Protein AF-X1TN69-F1 (afdb_monomer)

Structure (mmCIF, N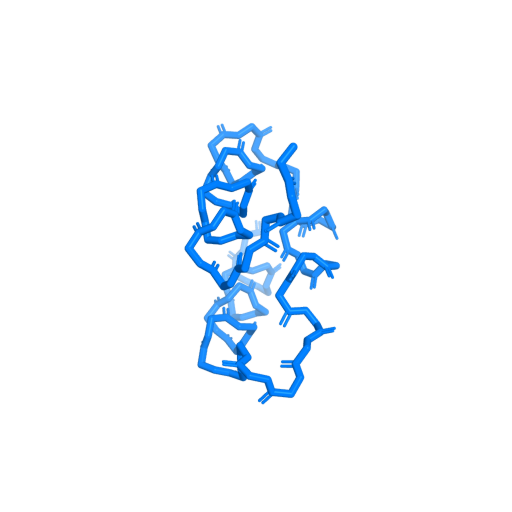/CA/C/O backbone):
data_AF-X1TN69-F1
#
_entry.id   AF-X1TN69-F1
#
loop_
_atom_site.group_PDB
_atom_site.id
_atom_site.type_symbol
_atom_site.label_atom_id
_atom_site.label_alt_id
_atom_site.label_comp_id
_atom_site.label_asym_id
_atom_site.label_entity_id
_atom_site.label_seq_id
_atom_site.pdbx_PDB_ins_code
_atom_site.Cartn_x
_atom_site.Cartn_y
_atom_site.Cartn_z
_atom_site.occupancy
_atom_site.B_iso_or_equiv
_atom_site.auth_seq_id
_atom_site.auth_comp_id
_atom_site.auth_asym_id
_atom_site.auth_atom_id
_atom_site.pdbx_PDB_model_num
ATOM 1 N N . MET A 1 1 ? 12.507 16.654 -1.220 1.00 49.47 1 MET A N 1
ATOM 2 C CA . MET A 1 1 ? 13.410 15.531 -1.563 1.00 49.47 1 MET A CA 1
ATOM 3 C C . MET A 1 1 ? 12.782 14.766 -2.716 1.00 49.47 1 MET A C 1
ATOM 5 O O . MET A 1 1 ? 11.587 14.514 -2.641 1.00 49.47 1 MET A O 1
ATOM 9 N N . LYS A 1 2 ? 13.515 14.461 -3.798 1.00 55.09 2 LYS A N 1
ATOM 10 C CA . LYS A 1 2 ? 13.011 13.584 -4.872 1.00 55.09 2 LYS A CA 1
ATOM 11 C C . LYS A 1 2 ? 12.845 12.183 -4.275 1.00 55.09 2 LYS A C 1
ATOM 13 O O . LYS A 1 2 ? 13.807 11.430 -4.204 1.00 55.09 2 LYS A O 1
ATOM 18 N N . GLY A 1 3 ? 11.669 11.909 -3.718 1.00 64.06 3 GLY A N 1
ATOM 19 C CA . GLY A 1 3 ? 11.379 10.675 -3.001 1.00 64.06 3 GLY A CA 1
ATOM 20 C C . GLY A 1 3 ? 11.391 9.494 -3.961 1.00 64.06 3 GLY A C 1
ATOM 21 O O . GLY A 1 3 ? 10.505 9.385 -4.807 1.00 64.06 3 GLY A O 1
ATOM 22 N N . GLY A 1 4 ? 12.415 8.647 -3.857 1.00 86.00 4 GLY A N 1
ATOM 23 C CA . GLY A 1 4 ? 12.442 7.347 -4.526 1.00 86.00 4 GLY A CA 1
ATOM 24 C C . GLY A 1 4 ? 11.422 6.378 -3.920 1.00 86.00 4 GLY A C 1
ATOM 25 O O . GLY A 1 4 ? 10.587 6.773 -3.103 1.00 86.00 4 GLY A O 1
ATOM 26 N N . VAL A 1 5 ? 11.525 5.097 -4.283 1.00 87.06 5 VAL A N 1
ATOM 27 C CA . VAL A 1 5 ? 10.646 4.011 -3.800 1.00 87.06 5 VAL A CA 1
ATOM 28 C C . VAL A 1 5 ? 10.421 4.067 -2.290 1.00 87.06 5 VAL A C 1
ATOM 30 O O . VAL A 1 5 ? 9.281 4.026 -1.843 1.00 87.06 5 VAL A O 1
ATOM 33 N N . THR A 1 6 ? 11.485 4.250 -1.502 1.00 90.75 6 THR A N 1
ATOM 34 C CA . THR A 1 6 ? 11.410 4.297 -0.033 1.00 90.75 6 THR A CA 1
ATOM 35 C C . THR A 1 6 ? 10.425 5.348 0.466 1.00 90.75 6 THR A C 1
ATOM 37 O O . THR A 1 6 ? 9.566 5.044 1.286 1.00 90.75 6 THR A O 1
ATOM 40 N N . LYS A 1 7 ? 10.488 6.571 -0.076 1.00 92.81 7 LYS A N 1
ATOM 41 C CA . LYS A 1 7 ? 9.607 7.650 0.373 1.00 92.81 7 LYS A CA 1
ATOM 42 C C . LYS A 1 7 ? 8.149 7.375 0.005 1.00 92.81 7 LYS A C 1
ATOM 44 O O . LYS A 1 7 ? 7.251 7.668 0.781 1.00 92.81 7 LYS A O 1
ATOM 49 N N . ARG A 1 8 ? 7.912 6.755 -1.154 1.00 92.19 8 ARG A N 1
ATOM 50 C CA . ARG A 1 8 ? 6.560 6.343 -1.553 1.00 92.19 8 ARG A CA 1
ATOM 51 C C . ARG A 1 8 ? 6.004 5.241 -0.670 1.00 92.19 8 ARG A C 1
ATOM 53 O O . ARG A 1 8 ? 4.811 5.266 -0.395 1.00 92.19 8 ARG A O 1
ATOM 60 N N . ILE A 1 9 ? 6.834 4.295 -0.232 1.00 92.75 9 ILE A N 1
ATOM 61 C CA . ILE A 1 9 ? 6.408 3.262 0.720 1.00 92.75 9 ILE A CA 1
ATOM 62 C C . ILE A 1 9 ? 5.980 3.922 2.032 1.00 92.75 9 ILE A C 1
ATOM 64 O O . ILE A 1 9 ? 4.885 3.642 2.507 1.00 92.75 9 ILE A O 1
ATOM 68 N N . GLU A 1 10 ? 6.782 4.844 2.571 1.00 95.31 10 GLU A N 1
ATOM 69 C CA . GLU A 1 10 ? 6.415 5.609 3.773 1.00 95.31 10 GLU A CA 1
ATOM 70 C C . GLU A 1 10 ? 5.082 6.349 3.597 1.00 95.31 10 GLU A C 1
ATOM 72 O O . GLU A 1 10 ? 4.200 6.254 4.447 1.00 95.31 10 GLU A O 1
ATOM 77 N N . ASP A 1 11 ? 4.911 7.051 2.474 1.00 95.69 11 ASP A N 1
ATOM 78 C CA . ASP A 1 11 ? 3.689 7.806 2.197 1.00 95.69 11 ASP A CA 1
ATOM 79 C C . ASP A 1 11 ? 2.479 6.868 1.998 1.00 95.69 11 ASP A C 1
ATOM 81 O O . ASP A 1 11 ? 1.365 7.198 2.404 1.00 95.69 11 ASP A O 1
ATOM 85 N N . THR A 1 12 ? 2.693 5.673 1.431 1.00 95.25 12 THR A N 1
ATOM 86 C CA . THR A 1 12 ? 1.658 4.636 1.279 1.00 95.25 12 THR A CA 1
ATOM 87 C C . THR A 1 12 ? 1.226 4.102 2.641 1.00 95.25 12 THR A C 1
ATOM 89 O O . THR A 1 12 ? 0.029 4.003 2.896 1.00 95.25 12 THR A O 1
ATOM 92 N N . ILE A 1 13 ? 2.174 3.797 3.534 1.00 95.31 13 ILE A N 1
ATOM 93 C CA . ILE A 1 13 ? 1.880 3.349 4.904 1.00 95.31 13 ILE A CA 1
ATOM 94 C C . ILE A 1 13 ? 1.076 4.423 5.641 1.00 95.31 13 ILE A C 1
ATOM 96 O O . ILE A 1 13 ? 0.022 4.120 6.193 1.00 95.31 13 ILE A O 1
ATOM 100 N N . ALA A 1 14 ? 1.499 5.686 5.564 1.00 97.06 14 ALA A N 1
ATOM 101 C CA . ALA A 1 14 ? 0.784 6.792 6.196 1.00 97.06 14 ALA A CA 1
ATOM 102 C C . ALA A 1 14 ? -0.645 6.976 5.646 1.00 97.06 14 ALA A C 1
ATOM 104 O O . ALA A 1 14 ? -1.552 7.336 6.397 1.00 97.06 14 ALA A O 1
ATOM 105 N N . ALA A 1 15 ? -0.871 6.734 4.349 1.00 95.81 15 ALA A N 1
ATOM 106 C CA . ALA A 1 15 ? -2.211 6.745 3.761 1.00 95.81 15 ALA A CA 1
ATOM 107 C C . ALA A 1 15 ? -3.076 5.587 4.291 1.00 95.81 15 ALA A C 1
ATOM 109 O O . ALA A 1 15 ? -4.246 5.789 4.619 1.00 95.81 15 ALA A O 1
ATOM 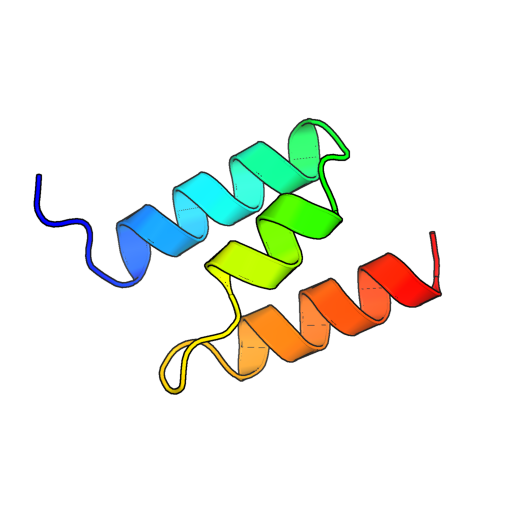110 N N . LEU A 1 16 ? -2.504 4.386 4.427 1.00 94.12 16 LEU A N 1
ATOM 111 C CA . LEU A 1 16 ? -3.197 3.216 4.975 1.00 94.12 16 LEU A CA 1
ATOM 112 C C . LEU A 1 16 ? -3.590 3.415 6.445 1.00 94.12 16 LEU A C 1
ATOM 114 O O . LEU A 1 16 ? -4.729 3.129 6.804 1.00 94.12 16 LEU A O 1
ATOM 118 N N . GLU A 1 17 ? -2.699 3.964 7.275 1.00 95.06 17 GLU A N 1
ATOM 119 C CA . GLU A 1 17 ? -2.978 4.279 8.688 1.00 95.06 17 GLU A CA 1
ATOM 120 C C . GLU A 1 17 ? -4.134 5.277 8.858 1.00 95.06 17 GLU A C 1
ATOM 122 O O . GLU A 1 17 ? -4.861 5.234 9.849 1.00 95.06 17 GLU A O 1
ATOM 127 N N . LYS A 1 18 ? -4.338 6.155 7.871 1.00 95.56 18 LYS A N 1
ATOM 128 C CA . LYS A 1 18 ? -5.449 7.118 7.832 1.00 95.56 18 LYS A CA 1
ATOM 129 C C . LYS A 1 18 ? -6.727 6.561 7.198 1.00 95.56 18 LYS A C 1
ATOM 131 O O . LYS A 1 18 ? -7.719 7.281 7.112 1.00 95.56 18 LYS A O 1
ATOM 136 N N . GLY A 1 19 ? -6.718 5.316 6.716 1.00 93.81 19 GLY A N 1
ATOM 137 C CA . GLY A 1 19 ? -7.833 4.729 5.966 1.00 93.81 19 GLY A CA 1
ATOM 138 C C . GLY A 1 19 ? -8.017 5.311 4.556 1.00 93.81 19 GLY A C 1
ATOM 139 O O . GLY A 1 19 ? -9.055 5.110 3.927 1.00 93.81 19 GLY A O 1
ATOM 140 N N . GLU A 1 20 ? -7.025 6.023 4.020 1.00 94.81 20 GLU A N 1
ATOM 141 C CA . GLU A 1 20 ? -7.069 6.659 2.699 1.00 94.81 20 GLU A CA 1
ATOM 142 C C . GLU A 1 20 ? -6.744 5.652 1.576 1.00 94.81 20 GLU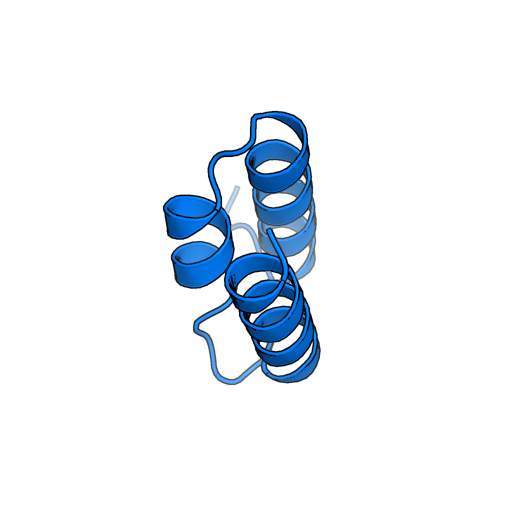 A C 1
ATOM 144 O O . GLU A 1 20 ? -5.785 5.813 0.818 1.00 94.81 20 GLU A O 1
ATOM 149 N N . LEU A 1 21 ? -7.552 4.596 1.429 1.00 92.56 21 LEU A N 1
ATOM 150 C CA . LEU A 1 21 ? -7.278 3.482 0.503 1.00 92.56 21 LEU A CA 1
ATOM 151 C C . LEU A 1 21 ? -7.063 3.921 -0.957 1.00 92.56 21 LEU A C 1
ATOM 153 O O . LEU A 1 21 ? -6.173 3.412 -1.636 1.00 92.56 21 LEU A O 1
ATOM 157 N N . LYS A 1 22 ? -7.822 4.913 -1.442 1.00 93.50 22 LYS A N 1
ATOM 158 C CA . LYS A 1 22 ? -7.643 5.467 -2.800 1.00 93.50 22 LYS A CA 1
ATOM 159 C C . LYS A 1 22 ? -6.269 6.113 -2.990 1.00 93.50 22 LYS A C 1
ATOM 161 O O . LYS A 1 22 ? -5.689 6.016 -4.068 1.00 93.50 22 LYS A O 1
ATOM 166 N N . ASN A 1 23 ? -5.757 6.766 -1.949 1.00 94.75 23 ASN A N 1
ATOM 167 C CA . ASN A 1 23 ? -4.448 7.406 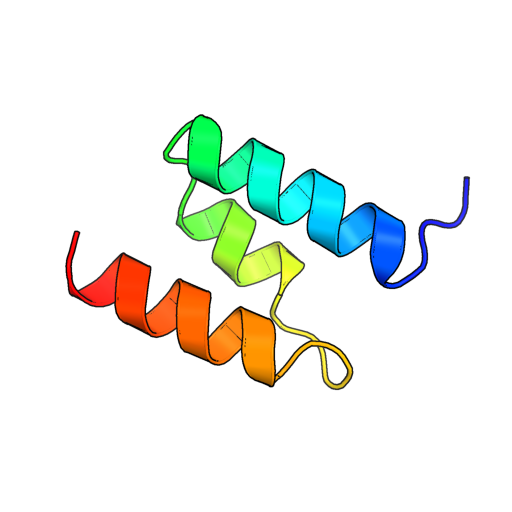-1.970 1.00 94.75 23 ASN A CA 1
ATOM 168 C C . ASN A 1 23 ? -3.336 6.346 -1.959 1.00 94.75 23 ASN A C 1
ATOM 170 O O . ASN A 1 23 ? -2.422 6.399 -2.778 1.00 94.75 23 ASN A O 1
ATOM 174 N N . ALA A 1 24 ? -3.468 5.315 -1.119 1.00 94.75 24 ALA A N 1
ATOM 175 C CA . ALA A 1 24 ? -2.538 4.187 -1.093 1.00 94.75 24 ALA A CA 1
ATOM 176 C C . ALA A 1 24 ? -2.460 3.448 -2.449 1.00 94.75 24 ALA A C 1
ATOM 178 O O . ALA A 1 24 ? -1.368 3.110 -2.912 1.00 94.75 24 ALA A O 1
ATOM 179 N N . LEU A 1 25 ? -3.599 3.254 -3.127 1.00 94.06 25 LEU A N 1
ATOM 180 C CA . LEU A 1 25 ? -3.642 2.679 -4.479 1.00 94.06 25 LEU A CA 1
ATOM 181 C C . LEU A 1 25 ? -2.896 3.550 -5.495 1.00 94.06 25 LEU A C 1
ATOM 183 O O . LEU A 1 25 ? -2.091 3.045 -6.271 1.00 94.06 25 LEU A O 1
ATOM 187 N N . PHE A 1 26 ? -3.113 4.865 -5.458 1.00 94.12 26 PHE A N 1
ATOM 188 C CA . PHE A 1 26 ? -2.437 5.803 -6.355 1.00 94.12 26 PHE A CA 1
ATOM 189 C C . PHE A 1 26 ? -0.915 5.843 -6.145 1.00 94.12 26 PHE A C 1
ATOM 191 O O . PHE A 1 26 ? -0.145 5.914 -7.104 1.00 94.12 26 PHE A O 1
ATOM 198 N N . LEU A 1 27 ? -0.462 5.803 -4.890 1.00 94.06 27 LEU A N 1
ATOM 199 C CA . LEU A 1 27 ? 0.963 5.861 -4.559 1.00 94.06 27 LEU A CA 1
ATOM 200 C C . LEU A 1 27 ? 1.723 4.622 -5.048 1.00 94.06 27 LEU A C 1
ATOM 202 O O . LEU A 1 27 ? 2.881 4.746 -5.463 1.00 94.06 27 LEU A O 1
ATOM 206 N N . THR A 1 28 ? 1.049 3.470 -5.043 1.00 94.31 28 THR A N 1
ATOM 207 C CA . THR A 1 28 ? 1.593 2.165 -5.438 1.00 94.31 28 THR A CA 1
ATOM 208 C C . THR A 1 28 ? 1.401 1.825 -6.916 1.00 94.31 28 THR A C 1
ATOM 210 O O . THR A 1 28 ? 2.065 0.911 -7.393 1.00 94.31 28 THR A O 1
ATOM 213 N N . ASP A 1 29 ? 0.572 2.558 -7.668 1.00 92.44 29 ASP A N 1
ATOM 214 C CA . ASP A 1 29 ? 0.366 2.369 -9.116 1.00 92.44 29 ASP A CA 1
ATOM 215 C C . ASP A 1 29 ? 1.598 2.818 -9.931 1.00 92.44 29 ASP A C 1
ATOM 217 O O . ASP A 1 29 ? 1.662 3.887 -10.554 1.00 92.44 29 ASP A O 1
ATOM 221 N N . ARG A 1 30 ? 2.671 2.029 -9.822 1.00 87.50 30 ARG A N 1
ATOM 222 C CA . ARG A 1 30 ? 3.972 2.230 -10.463 1.00 87.50 30 ARG A CA 1
ATOM 223 C C . ARG A 1 30 ? 4.597 0.886 -10.796 1.00 87.50 30 ARG A C 1
ATOM 225 O O . ARG A 1 30 ? 4.533 -0.062 -10.020 1.00 87.50 30 ARG A O 1
ATOM 232 N N . ARG A 1 31 ? 5.320 0.841 -11.919 1.00 87.38 31 ARG A N 1
ATOM 233 C CA . ARG A 1 31 ? 5.995 -0.372 -12.412 1.00 87.38 31 ARG A CA 1
ATOM 234 C C . ARG A 1 31 ? 6.958 -0.992 -11.390 1.00 87.38 31 ARG A C 1
ATOM 236 O O . ARG A 1 31 ? 7.093 -2.208 -11.347 1.00 87.38 31 ARG A O 1
ATOM 243 N N . GLU A 1 32 ? 7.620 -0.165 -10.586 1.00 87.69 32 GLU A N 1
ATOM 244 C CA . GLU A 1 32 ? 8.574 -0.591 -9.550 1.00 87.69 32 GLU A CA 1
ATOM 245 C C . GLU A 1 32 ? 7.918 -1.044 -8.233 1.00 87.69 32 GLU A C 1
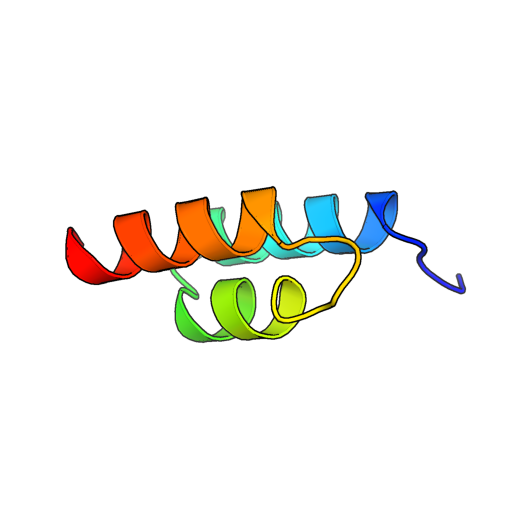ATOM 247 O O . GLU A 1 32 ? 8.610 -1.604 -7.392 1.00 87.69 32 GLU A O 1
ATOM 252 N N . MET A 1 33 ? 6.604 -0.835 -8.065 1.00 91.69 33 MET A N 1
ATOM 253 C CA . MET A 1 33 ? 5.848 -1.116 -6.833 1.00 91.69 33 MET A CA 1
ATOM 254 C C . MET A 1 33 ? 4.746 -2.169 -7.038 1.00 91.69 33 MET A C 1
ATOM 256 O O . MET A 1 33 ? 3.736 -2.186 -6.336 1.00 91.69 33 MET A O 1
ATOM 260 N N . GLY A 1 34 ? 4.900 -3.048 -8.034 1.00 90.69 34 GLY A N 1
ATOM 261 C CA . GLY A 1 34 ? 3.850 -4.006 -8.402 1.00 90.69 34 GLY A CA 1
ATOM 262 C C . GLY A 1 34 ? 3.438 -4.947 -7.262 1.00 90.69 34 GLY A C 1
ATOM 263 O O . GLY A 1 34 ? 2.270 -5.319 -7.166 1.00 90.69 34 GLY A O 1
ATOM 264 N N . ARG A 1 35 ? 4.370 -5.300 -6.365 1.00 91.62 35 ARG A N 1
ATOM 265 C CA . ARG A 1 35 ? 4.079 -6.137 -5.190 1.00 91.62 35 ARG A CA 1
ATOM 266 C C . ARG A 1 35 ? 3.215 -5.3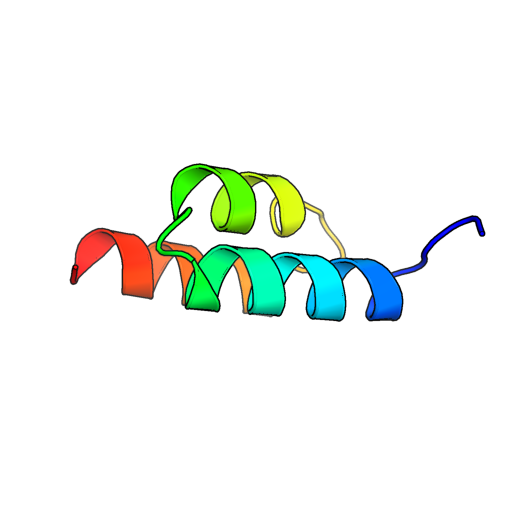86 -4.179 1.00 91.62 35 ARG A C 1
ATOM 268 O O . ARG A 1 35 ? 2.240 -5.934 -3.672 1.00 91.62 35 ARG A O 1
ATOM 275 N N . GLU A 1 36 ? 3.590 -4.152 -3.876 1.00 92.44 36 GLU A N 1
ATOM 276 C CA . GLU A 1 36 ? 2.905 -3.279 -2.931 1.00 92.44 36 GLU A CA 1
ATOM 277 C C . GLU A 1 36 ? 1.511 -2.927 -3.454 1.00 92.44 36 GLU A C 1
ATOM 279 O O . GLU A 1 36 ? 0.544 -2.990 -2.701 1.00 92.44 36 GLU A O 1
ATOM 284 N N . HIS A 1 37 ? 1.391 -2.648 -4.755 1.00 92.81 37 HIS A N 1
ATOM 285 C CA . HIS A 1 37 ? 0.112 -2.370 -5.400 1.00 92.81 37 HIS A CA 1
ATOM 286 C C . HIS A 1 37 ? -0.861 -3.540 -5.276 1.00 92.81 37 HIS A C 1
ATOM 288 O O . HIS A 1 37 ? -1.985 -3.352 -4.822 1.00 92.81 37 HIS A O 1
ATOM 294 N N . ALA A 1 38 ? -0.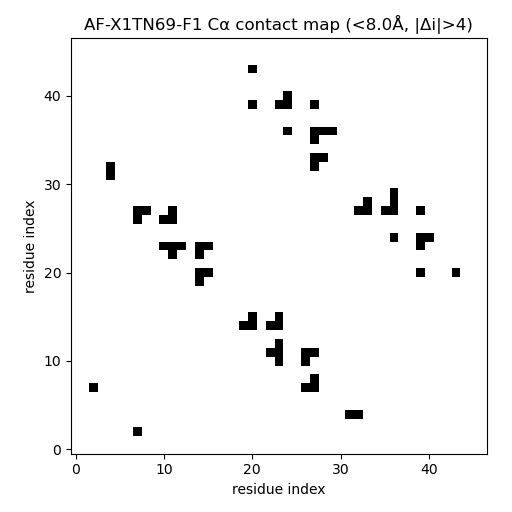413 -4.760 -5.595 1.00 93.50 38 ALA A N 1
ATOM 295 C CA . ALA A 1 38 ? -1.243 -5.956 -5.475 1.00 93.50 38 ALA A CA 1
ATOM 296 C C . ALA A 1 38 ? -1.733 -6.176 -4.034 1.00 93.50 38 ALA A C 1
ATOM 298 O O . ALA A 1 38 ? -2.890 -6.537 -3.817 1.00 93.50 38 ALA A O 1
ATOM 299 N N . TRP A 1 39 ? -0.872 -5.915 -3.045 1.00 93.50 39 TRP A N 1
ATOM 300 C CA . TRP A 1 39 ? -1.244 -6.009 -1.635 1.00 93.50 39 TRP A CA 1
ATOM 301 C C . TRP A 1 39 ? -2.296 -4.961 -1.246 1.00 93.50 39 TRP A C 1
ATOM 303 O O . TRP A 1 39 ? -3.305 -5.309 -0.633 1.00 93.50 39 TRP A O 1
ATOM 313 N N . VAL A 1 40 ? -2.103 -3.695 -1.636 1.00 91.38 40 VAL A N 1
ATOM 314 C CA . VAL A 1 40 ? -3.070 -2.621 -1.349 1.00 91.38 40 VAL A CA 1
ATOM 315 C C . VAL A 1 40 ? -4.402 -2.880 -2.061 1.00 91.38 40 VAL A C 1
ATOM 317 O O . VAL A 1 40 ? -5.457 -2.661 -1.472 1.00 91.38 40 VAL A O 1
ATOM 320 N N . GLU A 1 41 ? -4.382 -3.393 -3.292 1.00 93.50 41 GLU A N 1
ATOM 321 C CA . GLU A 1 41 ? -5.586 -3.765 -4.044 1.00 93.50 41 GLU A CA 1
ATOM 322 C C . GLU A 1 41 ? -6.355 -4.915 -3.380 1.00 93.50 41 GLU A C 1
ATOM 324 O O . GLU A 1 41 ? -7.586 -4.904 -3.329 1.00 93.50 41 GLU A O 1
ATOM 329 N N . GLU A 1 42 ? -5.657 -5.918 -2.848 1.00 91.50 42 GLU A N 1
ATOM 330 C CA . GLU A 1 42 ? -6.297 -6.982 -2.075 1.00 91.50 42 GLU A CA 1
ATOM 331 C C . GLU A 1 42 ? -6.911 -6.442 -0.778 1.00 91.50 42 GLU A C 1
ATOM 333 O O . GLU A 1 42 ? -8.065 -6.750 -0.475 1.00 91.50 42 GLU A O 1
ATOM 338 N N . ALA A 1 43 ? -6.176 -5.600 -0.045 1.00 86.88 43 ALA A N 1
ATOM 339 C CA . ALA A 1 43 ? -6.665 -4.973 1.178 1.00 86.88 43 ALA A CA 1
ATOM 340 C C . ALA A 1 43 ? -7.910 -4.110 0.911 1.00 86.88 43 ALA A C 1
ATOM 342 O O . ALA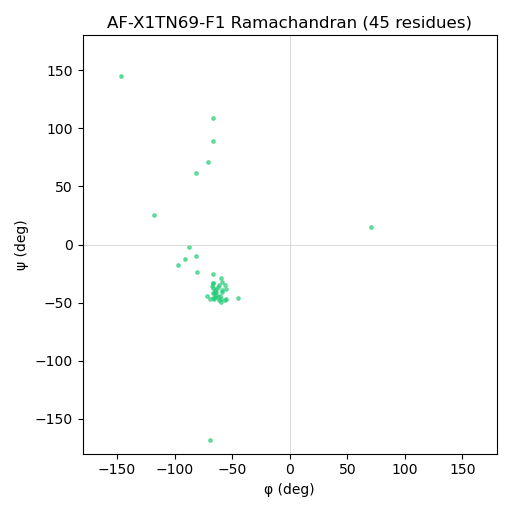 A 1 43 ? -8.903 -4.231 1.623 1.00 86.88 43 ALA A O 1
ATOM 3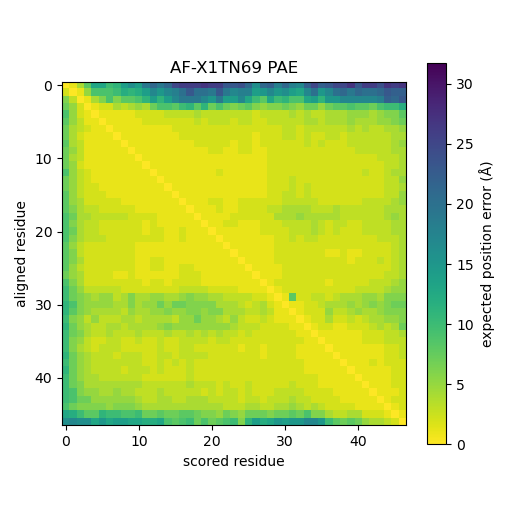43 N N . ALA A 1 44 ? -7.900 -3.311 -0.159 1.00 86.94 44 ALA A N 1
ATOM 344 C CA . ALA A 1 44 ? -9.023 -2.461 -0.547 1.00 86.94 44 ALA A CA 1
ATOM 345 C C . ALA A 1 44 ? -10.269 -3.247 -0.990 1.00 86.94 44 ALA A C 1
ATOM 347 O O . ALA A 1 44 ? -11.373 -2.724 -0.892 1.00 86.94 44 ALA A O 1
ATOM 348 N N . ARG A 1 45 ? -10.115 -4.487 -1.474 1.00 86.94 45 ARG A N 1
ATOM 349 C CA . ARG A 1 45 ? -11.246 -5.374 -1.809 1.00 86.94 45 ARG A CA 1
ATOM 350 C C . ARG A 1 45 ? -11.854 -6.078 -0.597 1.00 86.94 45 ARG A C 1
ATOM 352 O O . ARG A 1 45 ? -12.988 -6.536 -0.685 1.00 86.94 45 ARG A O 1
ATOM 359 N N . LYS A 1 46 ? -11.080 -6.240 0.478 1.00 82.69 46 LYS A N 1
ATOM 360 C CA . LYS A 1 46 ? -11.488 -6.950 1.701 1.00 82.69 46 LYS A CA 1
ATOM 361 C C . LYS A 1 46 ? -11.999 -6.021 2.809 1.00 82.69 46 LYS A C 1
ATOM 363 O O . LYS A 1 46 ? -12.604 -6.529 3.750 1.00 82.69 46 LYS A O 1
ATOM 368 N N . ALA A 1 47 ? -11.706 -4.723 2.722 1.00 66.88 47 ALA A N 1
ATOM 369 C CA . ALA A 1 47 ? -12.196 -3.676 3.621 1.00 66.88 47 ALA A CA 1
ATOM 370 C C . ALA A 1 47 ? -13.633 -3.262 3.275 1.00 66.88 47 ALA A C 1
ATOM 372 O O . ALA A 1 47 ? -14.393 -2.984 4.228 1.00 66.88 47 ALA A O 1
#

Sequence (47 aa):
MKGGVTKRIEDTIAALEKGELKNALFLTDRREMGREHAWVEEAARKA

Radius of gyration: 10.02 Å; Cα contacts (8 Å, |Δi|>4): 33; chains: 1; bounding box: 26×22×21 Å

Secondary structure (DSSP, 8-state):
----HHHHHHHHHHHHHTT-HHHHHHHH-SGGGHHHHHHHHHHHHH-

Foldseek 3Di:
DPDDPVVLVVVLVVCVVVVVLVVNLVSQPDPVNVVSNVVSVVVVVVD

pLDDT: mean 89.32, std 10.0, range [49.47, 97.06]

Nearest PDB structures (foldseek):
  3mzl-assembly2_H  TM=7.656E-01  e=5.448E+00  Saccharomyces cerevisiae

Organism: NCBI:txid412755

Mean predicted aligned error: 3.76 Å

Solvent-accessible surface area (backbone atoms only — not comparable to full-atom values): 2746 Å² total; per-residue (Å²): 127,92,65,53,72,70,50,41,52,55,55,25,52,57,24,50,78,69,67,36,53,71,56,26,43,60,62,23,72,42,90,92,31,54,71,58,26,53,52,47,53,52,50,64,73,74,108